Protein AF-A0A918IYZ5-F1 (afdb_monomer)

Structure (mmCIF, N/CA/C/O backbone):
data_AF-A0A918IYZ5-F1
#
_entry.id   AF-A0A918IYZ5-F1
#
loop_
_atom_site.group_PDB
_atom_site.id
_atom_site.type_symbol
_atom_site.label_atom_id
_atom_site.label_alt_id
_atom_site.label_comp_id
_atom_site.label_asym_id
_atom_site.label_entity_id
_atom_site.label_seq_id
_atom_site.pdbx_PDB_ins_code
_atom_site.Cartn_x
_atom_site.Cartn_y
_atom_site.Cartn_z
_atom_site.occupancy
_atom_site.B_iso_or_equiv
_atom_site.auth_seq_id
_atom_site.auth_comp_id
_atom_site.auth_asym_id
_atom_site.auth_atom_id
_atom_site.pdbx_PDB_model_num
ATOM 1 N N . MET A 1 1 ? 3.708 -11.917 29.779 1.00 36.62 1 MET A N 1
ATOM 2 C CA . MET A 1 1 ? 2.989 -10.622 29.820 1.00 36.62 1 MET A CA 1
ATOM 3 C C . MET A 1 1 ? 2.485 -10.299 28.419 1.00 36.62 1 MET A C 1
ATOM 5 O O . MET A 1 1 ? 3.277 -9.889 27.584 1.00 36.62 1 MET A O 1
ATOM 9 N N . GLY A 1 2 ? 1.205 -10.545 28.130 1.00 39.97 2 GLY A N 1
ATOM 10 C CA . GLY A 1 2 ? 0.596 -10.139 26.858 1.00 39.97 2 GLY A CA 1
ATOM 11 C C . GLY A 1 2 ? 0.231 -8.658 26.916 1.00 39.97 2 GLY A C 1
ATOM 12 O O . GLY A 1 2 ? -0.578 -8.264 27.757 1.00 39.97 2 GLY A O 1
ATOM 13 N N . ARG A 1 3 ? 0.855 -7.822 26.080 1.00 37.97 3 ARG A N 1
ATOM 14 C CA . ARG A 1 3 ? 0.507 -6.398 25.982 1.00 37.97 3 ARG A CA 1
ATOM 15 C C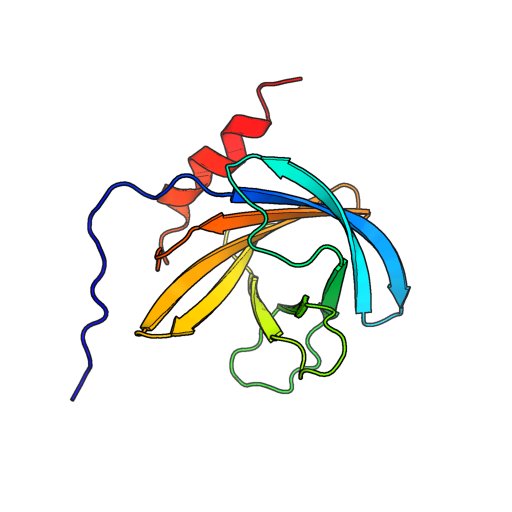 . ARG A 1 3 ? -0.801 -6.276 25.201 1.00 37.97 3 ARG A C 1
ATOM 17 O O . ARG A 1 3 ? -0.867 -6.659 24.039 1.00 37.97 3 ARG A O 1
ATOM 24 N N . LYS A 1 4 ? -1.851 -5.788 25.868 1.00 34.69 4 LYS A N 1
ATOM 25 C CA . LYS A 1 4 ? -3.151 -5.501 25.253 1.00 34.69 4 LYS A CA 1
ATOM 26 C C . LYS A 1 4 ? -2.988 -4.329 24.284 1.00 34.69 4 LYS A C 1
ATOM 28 O O . LYS A 1 4 ? -2.741 -3.208 24.724 1.00 34.69 4 LYS A O 1
ATOM 33 N N . ILE A 1 5 ? -3.125 -4.595 22.990 1.00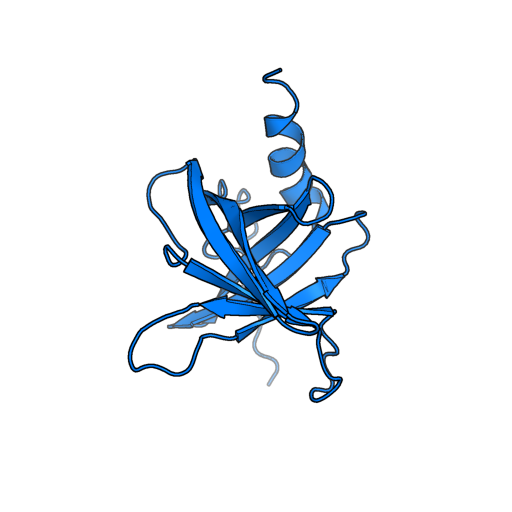 47.78 5 ILE A N 1
ATOM 34 C CA . ILE A 1 5 ? -3.281 -3.560 21.965 1.00 47.78 5 ILE A CA 1
ATOM 35 C C . ILE A 1 5 ? -4.620 -2.868 22.251 1.00 47.78 5 ILE A C 1
ATOM 37 O O . ILE A 1 5 ? -5.653 -3.533 22.350 1.00 47.78 5 ILE A O 1
ATOM 41 N N . LYS A 1 6 ? -4.606 -1.549 22.466 1.00 41.03 6 LYS A N 1
ATOM 42 C CA . LYS A 1 6 ? -5.833 -0.763 22.631 1.00 41.03 6 LYS A CA 1
ATOM 43 C C . LYS A 1 6 ? -6.523 -0.675 21.272 1.00 41.03 6 LYS A C 1
ATOM 45 O O . LYS A 1 6 ? -6.142 0.135 20.438 1.00 41.03 6 LYS A O 1
ATOM 50 N N . THR A 1 7 ? -7.538 -1.499 21.050 1.00 43.69 7 THR A N 1
ATOM 51 C CA . THR A 1 7 ? -8.474 -1.302 19.943 1.00 43.69 7 THR A CA 1
ATOM 52 C C . THR A 1 7 ? -9.362 -0.113 20.299 1.00 43.69 7 THR A C 1
ATOM 54 O O . THR A 1 7 ? -10.204 -0.214 21.195 1.00 43.69 7 THR A O 1
ATOM 57 N N . ASN A 1 8 ? -9.153 1.034 19.655 1.00 48.12 8 ASN A N 1
ATOM 58 C CA . ASN A 1 8 ? -10.085 2.149 19.772 1.00 48.12 8 ASN A CA 1
ATOM 59 C C . ASN A 1 8 ? -11.406 1.730 19.120 1.00 48.12 8 ASN A C 1
ATOM 61 O O . ASN A 1 8 ? -11.508 1.653 17.904 1.00 48.12 8 ASN A O 1
ATOM 65 N N . SER A 1 9 ? -12.426 1.469 19.938 1.00 46.44 9 SER A N 1
ATOM 66 C CA . SER A 1 9 ? -13.815 1.288 19.502 1.00 46.44 9 SER A CA 1
ATOM 67 C C . SER A 1 9 ? -14.447 2.649 19.152 1.00 46.44 9 SER A C 1
ATOM 69 O O . SER A 1 9 ? -15.474 3.029 19.711 1.00 46.44 9 SER A O 1
ATOM 71 N N . GLY A 1 10 ? -13.776 3.419 18.293 1.00 55.66 10 GLY A N 1
ATOM 72 C CA . GLY A 1 10 ? -14.211 4.712 17.766 1.00 55.66 10 GLY A CA 1
ATOM 73 C C . GLY A 1 10 ? -14.442 4.628 16.259 1.00 55.66 10 GLY A C 1
ATOM 74 O O . GLY A 1 10 ? -14.011 3.676 15.618 1.00 55.66 10 GLY A O 1
ATOM 75 N N . ALA A 1 11 ? -15.155 5.603 15.693 1.00 62.47 11 ALA A N 1
ATOM 76 C CA . ALA A 1 11 ? -15.423 5.655 14.258 1.00 62.47 11 ALA A CA 1
ATOM 77 C C . ALA A 1 11 ? -14.121 5.541 13.444 1.00 62.47 11 ALA A C 1
ATOM 79 O O . ALA A 1 11 ? -13.161 6.261 13.725 1.00 62.47 11 ALA A O 1
ATOM 80 N N . VAL A 1 12 ? -14.111 4.661 12.436 1.00 66.69 12 VAL A N 1
ATOM 81 C CA . VAL A 1 12 ? -12.973 4.495 11.522 1.00 66.69 12 VAL A CA 1
ATOM 82 C C . VAL A 1 12 ? -12.609 5.858 10.919 1.00 66.69 12 VAL A C 1
ATOM 84 O O . VAL A 1 12 ? -13.492 6.520 10.353 1.00 66.69 12 VAL A O 1
ATOM 87 N N . PRO A 1 13 ? -11.343 6.299 11.023 1.00 74.44 13 PRO A N 1
ATOM 88 C CA . PRO A 1 13 ? -10.920 7.580 10.481 1.00 74.44 13 PRO A CA 1
ATOM 89 C C . PRO A 1 13 ? -11.081 7.602 8.959 1.00 74.44 13 PRO A C 1
ATOM 91 O O . PRO A 1 13 ? -10.903 6.594 8.274 1.00 74.44 13 PRO A O 1
ATOM 94 N N . PHE A 1 14 ? -11.413 8.769 8.403 1.00 83.56 14 PHE A N 1
ATOM 95 C CA . PHE A 1 14 ? -11.430 8.930 6.951 1.00 83.56 14 PHE A CA 1
ATOM 96 C C . PHE A 1 14 ? -10.011 8.735 6.399 1.00 83.56 14 PHE A C 1
ATOM 98 O O . PHE A 1 14 ? -9.082 9.371 6.901 1.00 83.56 14 PHE A O 1
ATOM 105 N N . PRO A 1 15 ? -9.820 7.894 5.367 1.00 89.25 15 PRO A N 1
ATOM 106 C CA . PRO A 1 15 ? -8.493 7.658 4.834 1.00 89.25 15 PRO A CA 1
ATOM 107 C C . PRO A 1 15 ? -8.014 8.852 4.016 1.00 89.25 15 PRO A C 1
ATOM 109 O O . PRO A 1 15 ? -8.789 9.476 3.284 1.00 89.25 15 PRO A O 1
ATOM 112 N N . VAL A 1 16 ? -6.704 9.085 4.041 1.00 90.56 16 VAL A N 1
ATOM 113 C CA . VAL A 1 16 ? -6.047 9.832 2.966 1.00 90.56 16 VAL A CA 1
ATOM 114 C C . VAL A 1 16 ? -5.859 8.875 1.795 1.00 90.56 16 VAL A C 1
ATOM 116 O O . VAL A 1 16 ? -5.298 7.793 1.958 1.00 90.56 16 VAL A O 1
ATOM 119 N N . VAL A 1 17 ? -6.347 9.252 0.616 1.00 92.81 17 VAL A N 1
ATOM 120 C CA . VAL A 1 17 ? -6.289 8.401 -0.577 1.00 92.81 17 VAL A CA 1
ATOM 121 C C . VAL A 1 17 ? -5.209 8.902 -1.518 1.00 92.81 17 VAL A C 1
ATOM 123 O O . VAL A 1 17 ? -5.285 10.024 -2.018 1.00 92.81 17 VAL A O 1
ATOM 126 N N . HIS A 1 18 ? -4.241 8.046 -1.819 1.00 93.38 18 HIS A N 1
ATOM 127 C CA . HIS A 1 18 ? -3.162 8.301 -2.766 1.00 93.38 18 HIS A CA 1
ATOM 128 C C . HIS A 1 18 ? -3.388 7.479 -4.026 1.00 93.38 18 HIS A C 1
ATOM 130 O O . HIS A 1 18 ? -3.634 6.280 -3.951 1.00 93.38 18 HIS A O 1
ATOM 136 N N . THR A 1 19 ? -3.295 8.101 -5.198 1.00 94.56 19 THR A N 1
ATOM 137 C CA . THR A 1 19 ? -3.267 7.379 -6.476 1.00 94.56 19 THR A CA 1
ATOM 138 C C . THR A 1 19 ? -1.927 7.592 -7.142 1.00 94.56 19 THR A C 1
ATOM 140 O O . THR A 1 19 ? -1.510 8.732 -7.353 1.00 94.56 19 THR A O 1
ATOM 143 N N . PHE A 1 20 ? -1.284 6.493 -7.505 1.00 94.62 20 PHE A N 1
ATOM 144 C CA . PHE A 1 20 ? -0.004 6.474 -8.181 1.00 94.62 20 PHE A CA 1
ATOM 145 C C . PHE A 1 20 ? -0.144 5.886 -9.583 1.00 94.62 20 PHE A C 1
ATOM 147 O O . PHE A 1 20 ? -0.995 5.026 -9.821 1.00 94.62 20 PHE A O 1
ATOM 154 N N . LYS A 1 21 ? 0.708 6.338 -10.502 1.00 96.25 21 LYS A N 1
ATOM 155 C CA . LYS A 1 21 ? 0.828 5.823 -11.867 1.00 96.25 21 LYS A CA 1
ATOM 156 C C . LYS A 1 21 ? 2.175 5.136 -12.040 1.00 96.25 21 LYS A C 1
ATOM 158 O O . LYS A 1 21 ? 3.182 5.646 -11.556 1.00 96.25 21 LYS A O 1
ATOM 163 N N . LEU A 1 22 ? 2.183 4.002 -12.733 1.00 95.12 22 LEU A N 1
ATOM 164 C CA . LEU A 1 22 ? 3.396 3.269 -13.071 1.00 95.12 22 LEU A CA 1
ATOM 165 C C . LEU A 1 22 ? 4.318 4.140 -13.938 1.00 95.12 22 LEU A C 1
ATOM 167 O O . LEU A 1 22 ? 3.886 4.700 -14.947 1.00 95.12 22 LEU A O 1
ATOM 171 N N . THR A 1 23 ? 5.585 4.244 -13.546 1.00 94.50 23 THR A N 1
ATOM 172 C CA . THR A 1 23 ? 6.623 4.996 -14.273 1.00 94.50 23 THR A CA 1
ATOM 173 C C . THR A 1 23 ? 7.749 4.106 -14.784 1.00 94.50 23 THR A C 1
ATOM 175 O O . THR A 1 23 ? 8.420 4.461 -15.749 1.00 94.50 23 THR A O 1
ATOM 178 N N . GLY A 1 24 ? 7.935 2.930 -14.189 1.00 91.62 24 GLY A N 1
ATOM 179 C CA . GLY A 1 24 ? 8.908 1.947 -14.643 1.00 91.62 24 GLY A CA 1
ATOM 180 C C . GLY A 1 24 ? 8.664 0.598 -13.989 1.00 91.62 24 GLY A C 1
ATOM 181 O O . GLY A 1 24 ? 8.155 0.526 -12.874 1.00 91.62 24 GLY A O 1
ATOM 182 N N . SER A 1 25 ? 9.020 -0.487 -14.665 1.00 91.19 25 SER A N 1
ATOM 183 C CA . SER A 1 25 ? 8.946 -1.824 -14.083 1.00 91.19 25 SER A CA 1
ATOM 184 C C . SER A 1 25 ? 10.114 -2.693 -14.528 1.00 91.19 25 SER A C 1
ATOM 186 O O . SER A 1 25 ? 10.733 -2.487 -15.569 1.00 91.19 25 SER A O 1
ATOM 188 N N . SER A 1 26 ? 10.422 -3.657 -13.677 1.00 88.19 26 SER A N 1
ATOM 189 C CA . SER A 1 26 ? 11.343 -4.762 -13.903 1.00 88.19 26 SER A CA 1
ATOM 190 C C . SER A 1 26 ? 10.613 -6.062 -13.561 1.00 88.19 26 SER A C 1
ATOM 192 O O . SER A 1 26 ? 9.488 -6.039 -13.063 1.00 88.19 26 SER A O 1
ATOM 194 N N . SER A 1 27 ? 11.274 -7.206 -13.735 1.00 83.50 27 SER A N 1
ATOM 195 C CA . SER A 1 27 ? 10.706 -8.517 -13.386 1.00 83.50 27 SER A CA 1
ATOM 196 C C . SER A 1 27 ? 10.270 -8.657 -11.921 1.00 83.50 27 SER A C 1
ATOM 198 O O . SER A 1 27 ? 9.438 -9.509 -11.614 1.00 83.50 27 SER A O 1
ATOM 200 N N . THR A 1 28 ? 10.819 -7.850 -11.005 1.00 85.00 28 THR A N 1
ATOM 201 C CA . THR A 1 28 ? 10.560 -7.992 -9.560 1.00 85.00 28 THR A CA 1
ATOM 202 C C . THR A 1 28 ? 10.104 -6.718 -8.864 1.00 85.00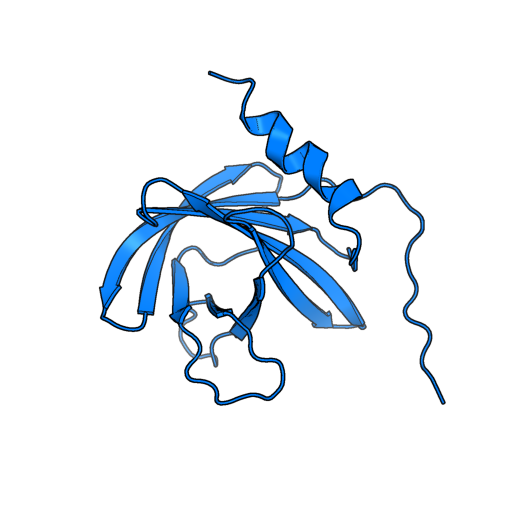 28 THR A C 1
ATOM 204 O O . THR A 1 28 ? 9.587 -6.810 -7.753 1.00 85.00 28 THR A O 1
ATOM 207 N N . VAL A 1 29 ? 10.272 -5.550 -9.489 1.00 90.69 29 VAL A N 1
ATOM 208 C CA . VAL A 1 29 ? 9.982 -4.241 -8.889 1.00 90.69 29 VAL A CA 1
ATOM 209 C C . VAL A 1 29 ? 9.256 -3.363 -9.893 1.00 90.69 29 VAL A C 1
ATOM 211 O O . VAL A 1 29 ? 9.720 -3.204 -11.020 1.00 90.69 29 VAL A O 1
ATOM 214 N N . SER A 1 30 ? 8.166 -2.749 -9.452 1.00 93.00 30 SER A N 1
ATOM 215 C CA . SER A 1 30 ? 7.435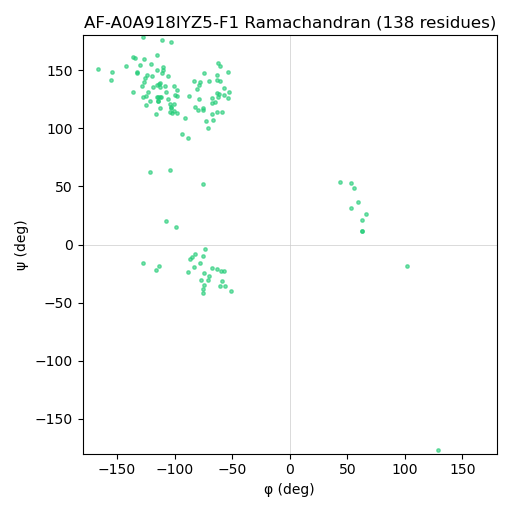 -1.706 -10.167 1.00 93.00 30 SER A CA 1
ATOM 216 C C . SER A 1 30 ? 7.565 -0.382 -9.421 1.00 93.00 30 SER A C 1
ATOM 218 O O . SER A 1 30 ? 7.454 -0.338 -8.197 1.00 93.00 30 SER A O 1
ATOM 220 N N . GLN A 1 31 ? 7.820 0.694 -10.151 1.00 93.31 31 GLN A N 1
ATOM 221 C CA . GLN A 1 31 ? 8.002 2.050 -9.648 1.00 93.31 31 GLN A CA 1
ATOM 222 C C . GLN A 1 31 ? 6.796 2.896 -10.021 1.00 93.31 31 GLN A C 1
ATOM 224 O O . GLN A 1 31 ? 6.328 2.846 -11.159 1.00 93.31 31 GLN A O 1
ATOM 229 N N . TYR A 1 32 ? 6.318 3.691 -9.069 1.00 94.56 32 TYR A N 1
ATOM 230 C CA . TYR A 1 32 ? 5.149 4.529 -9.270 1.00 94.56 32 TYR A CA 1
ATOM 231 C C . TYR A 1 32 ? 5.384 5.958 -8.781 1.00 94.56 32 TYR A C 1
ATOM 233 O O . TYR A 1 32 ? 6.095 6.190 -7.800 1.00 94.56 32 TYR A O 1
ATOM 241 N N . GLU A 1 33 ? 4.741 6.912 -9.449 1.00 94.69 33 GLU A N 1
ATOM 242 C CA . GLU A 1 33 ? 4.711 8.330 -9.084 1.00 94.69 33 GLU A CA 1
ATOM 243 C C . GLU A 1 33 ? 3.300 8.748 -8.670 1.00 94.69 33 GLU A C 1
ATOM 245 O O . GLU A 1 33 ? 2.309 8.348 -9.282 1.00 94.69 33 GLU A O 1
ATOM 250 N N . LEU A 1 34 ? 3.212 9.553 -7.613 1.00 94.00 34 LEU A N 1
ATOM 251 C CA . LEU A 1 34 ? 1.968 10.087 -7.080 1.00 94.00 34 LEU A CA 1
ATOM 252 C C . LEU A 1 34 ? 1.339 11.068 -8.074 1.00 94.00 34 LEU A C 1
ATOM 254 O O . LEU A 1 34 ? 1.939 12.086 -8.410 1.00 94.00 34 LEU A O 1
ATOM 258 N N . ILE A 1 35 ? 0.107 10.784 -8.498 1.00 95.06 35 ILE A N 1
ATOM 259 C CA . ILE A 1 35 ? -0.645 11.615 -9.452 1.00 95.06 35 ILE A CA 1
ATOM 260 C C . ILE A 1 35 ? -1.880 12.278 -8.835 1.00 95.06 35 ILE A C 1
ATOM 262 O O . ILE A 1 35 ? -2.413 13.227 -9.404 1.00 95.06 35 ILE A O 1
ATOM 266 N N . LYS A 1 36 ? -2.373 11.781 -7.693 1.00 93.44 36 LYS A N 1
ATOM 267 C CA . LYS A 1 36 ? -3.562 12.331 -7.029 1.00 93.44 36 LYS A CA 1
ATOM 268 C C . LYS A 1 36 ? -3.559 12.040 -5.534 1.00 93.44 36 LYS A C 1
ATOM 270 O O . LYS A 1 36 ? -3.220 10.933 -5.122 1.00 93.44 36 LYS A O 1
ATOM 275 N N . ILE A 1 37 ? -4.017 13.015 -4.752 1.00 92.69 37 ILE A N 1
ATOM 276 C CA . ILE A 1 37 ? -4.297 12.880 -3.319 1.00 92.69 37 ILE A CA 1
ATOM 277 C C . ILE A 1 37 ? -5.733 13.343 -3.063 1.00 92.69 37 ILE A C 1
ATOM 279 O O . ILE A 1 37 ? -6.184 14.325 -3.651 1.00 92.69 37 ILE A O 1
ATOM 283 N N . ILE A 1 38 ? -6.448 12.639 -2.190 1.00 91.00 38 ILE A N 1
ATOM 284 C CA . ILE A 1 38 ? -7.720 13.081 -1.615 1.00 91.00 38 ILE A CA 1
ATOM 285 C C . ILE A 1 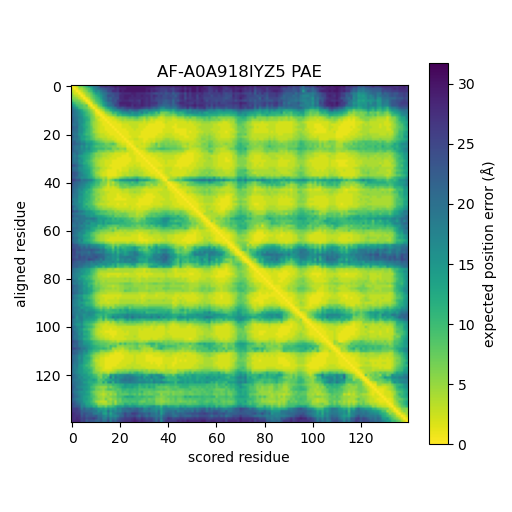38 ? -7.568 13.036 -0.091 1.00 91.00 38 ILE A C 1
ATOM 287 O O . ILE A 1 38 ? -7.292 11.972 0.457 1.00 91.00 38 ILE A O 1
ATOM 291 N N . GLY A 1 39 ? -7.729 14.178 0.579 1.00 84.81 39 GLY A N 1
ATOM 292 C CA . GLY A 1 39 ? -7.486 14.339 2.018 1.00 84.81 39 GLY A CA 1
ATOM 293 C C . GLY A 1 39 ? -6.573 15.531 2.311 1.00 84.81 39 GLY A C 1
ATOM 294 O O . GLY A 1 39 ? -6.198 16.261 1.396 1.00 84.81 39 GLY A O 1
ATOM 295 N N . GLU A 1 40 ? -6.231 15.737 3.582 1.00 75.69 40 GLU A N 1
ATOM 296 C CA . GLU A 1 40 ? -5.564 16.967 4.039 1.00 75.69 40 GLU A CA 1
ATOM 297 C C . GLU A 1 40 ? -4.076 17.053 3.666 1.00 75.69 40 GLU A C 1
ATOM 299 O O . GLU A 1 40 ? -3.595 18.130 3.325 1.00 75.69 40 GLU A O 1
ATOM 304 N N . SER A 1 41 ? -3.324 15.945 3.718 1.00 79.25 41 SER A N 1
ATOM 305 C CA . SER A 1 41 ? -1.872 15.963 3.468 1.00 79.25 41 SER A CA 1
ATOM 306 C C . SER A 1 41 ? -1.311 14.624 2.962 1.00 79.25 41 SER A C 1
ATOM 308 O O . SER A 1 41 ? -1.816 13.561 3.335 1.00 79.25 41 SER A O 1
ATOM 310 N N . PRO A 1 42 ? -0.254 14.632 2.120 1.00 80.44 42 PRO A N 1
ATOM 311 C CA . PRO A 1 42 ? 0.417 13.408 1.693 1.00 80.44 42 PRO A CA 1
ATOM 312 C C . PRO A 1 42 ? 1.060 12.676 2.877 1.00 80.44 42 PRO A C 1
ATOM 314 O O . PRO A 1 42 ? 2.024 13.154 3.462 1.00 80.44 42 PRO A O 1
ATOM 317 N N . LYS A 1 43 ? 0.552 11.477 3.188 1.00 84.50 43 LYS A N 1
ATOM 318 C CA . LYS A 1 43 ? 1.146 10.549 4.170 1.00 84.50 43 LYS A CA 1
ATOM 319 C C . LYS A 1 43 ? 2.224 9.624 3.592 1.00 84.50 43 LYS A C 1
ATOM 321 O O . LYS A 1 43 ? 2.937 8.963 4.340 1.00 84.50 43 LYS A O 1
ATOM 326 N N . LEU A 1 44 ? 2.331 9.567 2.265 1.00 86.69 44 LEU A N 1
ATOM 327 C CA . LEU A 1 44 ? 3.286 8.744 1.526 1.00 86.69 44 LEU A CA 1
ATOM 328 C C . LEU A 1 44 ? 4.180 9.626 0.651 1.00 86.69 44 LEU A C 1
ATOM 330 O O . LEU A 1 44 ? 3.790 10.727 0.257 1.00 86.69 44 LEU A O 1
ATOM 334 N N . SER A 1 45 ? 5.369 9.119 0.328 1.00 87.88 45 SER A N 1
ATOM 335 C CA . SER A 1 45 ? 6.332 9.790 -0.544 1.00 87.88 45 SER A CA 1
ATOM 336 C C . SER A 1 45 ? 5.781 9.997 -1.958 1.00 87.88 45 SER A C 1
ATOM 338 O O . SER A 1 45 ? 4.937 9.240 -2.438 1.00 87.88 45 SER A O 1
ATOM 340 N N . LYS A 1 46 ? 6.323 10.998 -2.669 1.00 90.56 46 LYS A N 1
ATOM 341 C CA . LYS A 1 46 ? 5.980 11.259 -4.078 1.00 90.56 46 LYS A CA 1
ATOM 342 C C . LYS A 1 46 ? 6.223 10.034 -4.974 1.00 90.56 46 LYS A C 1
ATOM 344 O O . LYS A 1 46 ? 5.462 9.798 -5.907 1.00 90.56 46 LYS A O 1
ATOM 349 N N . TYR A 1 47 ? 7.271 9.265 -4.686 1.00 91.69 47 TYR 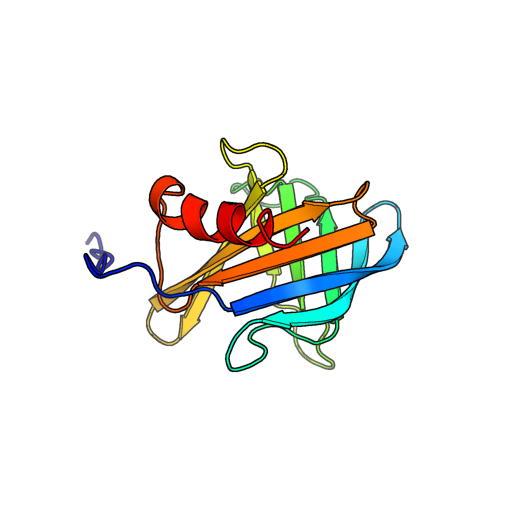A N 1
ATOM 350 C CA . TYR A 1 47 ? 7.611 8.045 -5.411 1.00 91.69 47 TYR A CA 1
ATOM 351 C C . TYR A 1 47 ? 7.581 6.847 -4.474 1.00 91.69 47 TYR A C 1
ATOM 353 O O . TYR A 1 47 ? 8.135 6.899 -3.371 1.00 91.69 47 TYR A O 1
ATOM 361 N N . ILE A 1 48 ? 6.985 5.759 -4.943 1.00 92.25 48 ILE A N 1
ATOM 362 C CA . ILE A 1 48 ? 6.962 4.473 -4.248 1.00 92.25 48 ILE A CA 1
ATOM 363 C C . ILE A 1 48 ? 7.484 3.381 -5.176 1.00 92.25 48 ILE A C 1
ATOM 365 O O . ILE A 1 48 ? 7.505 3.521 -6.401 1.00 92.25 48 ILE A O 1
ATOM 369 N N . SER A 1 49 ? 7.920 2.275 -4.595 1.00 92.62 49 SER A N 1
ATOM 370 C CA . SER A 1 49 ? 8.175 1.042 -5.331 1.00 92.62 49 SER A CA 1
ATOM 371 C C . SER A 1 49 ? 7.407 -0.098 -4.688 1.00 92.62 49 SER A C 1
ATOM 373 O O . SER A 1 49 ? 7.241 -0.138 -3.473 1.00 92.62 49 SER A O 1
ATOM 375 N N . ILE A 1 50 ? 6.908 -1.004 -5.516 1.00 92.19 50 ILE A N 1
ATOM 376 C CA . ILE A 1 50 ? 6.234 -2.219 -5.084 1.00 92.19 50 ILE A CA 1
ATOM 377 C C . ILE A 1 50 ? 7.007 -3.386 -5.673 1.00 92.19 50 ILE A C 1
ATOM 379 O O . ILE A 1 50 ? 7.203 -3.457 -6.887 1.00 92.19 50 ILE A O 1
ATOM 383 N N . SER A 1 51 ? 7.469 -4.286 -4.815 1.00 91.56 51 SER A N 1
ATOM 384 C CA . SER A 1 51 ? 8.250 -5.454 -5.213 1.00 91.56 51 SER A CA 1
ATOM 385 C C . SER A 1 51 ? 7.553 -6.747 -4.824 1.00 91.56 51 SER A C 1
ATOM 387 O O . SER A 1 51 ? 6.879 -6.796 -3.799 1.00 91.56 51 SER A O 1
ATOM 389 N N . ARG A 1 52 ? 7.689 -7.794 -5.641 1.00 88.75 52 ARG A N 1
ATOM 390 C CA . ARG A 1 52 ? 7.183 -9.131 -5.291 1.00 88.75 52 ARG A CA 1
ATOM 391 C C . ARG A 1 52 ? 8.014 -9.723 -4.161 1.00 88.75 52 ARG A C 1
ATOM 393 O O . ARG A 1 52 ? 9.242 -9.590 -4.164 1.00 88.75 52 ARG A O 1
ATOM 400 N N . ASN A 1 53 ? 7.360 -10.402 -3.221 1.00 84.94 53 ASN A N 1
ATOM 401 C CA . ASN A 1 53 ? 8.080 -11.131 -2.187 1.00 84.94 53 ASN A CA 1
ATOM 402 C C . ASN A 1 53 ? 8.923 -12.255 -2.805 1.00 84.94 53 ASN A C 1
ATOM 404 O O . ASN A 1 53 ? 8.523 -12.925 -3.755 1.00 84.94 53 ASN A O 1
ATOM 408 N N . ARG A 1 54 ? 10.120 -12.441 -2.252 1.00 82.38 54 ARG A N 1
ATOM 409 C CA . ARG A 1 54 ? 11.080 -13.486 -2.628 1.00 82.38 54 ARG A CA 1
ATOM 410 C C . ARG A 1 54 ? 11.166 -14.588 -1.560 1.00 82.38 54 ARG A C 1
ATOM 412 O O . ARG A 1 54 ? 12.156 -15.303 -1.499 1.00 82.38 54 ARG A O 1
ATOM 419 N N . ASN A 1 55 ? 10.139 -14.694 -0.713 1.00 79.50 55 ASN A N 1
ATOM 420 C CA . ASN A 1 55 ? 9.987 -15.673 0.368 1.00 79.50 55 ASN A CA 1
ATOM 421 C C . ASN A 1 55 ? 11.108 -15.636 1.422 1.00 79.50 55 ASN A C 1
ATOM 423 O O . ASN A 1 55 ? 11.507 -16.663 1.959 1.00 79.50 55 ASN A O 1
ATOM 427 N N . PHE A 1 56 ? 11.613 -14.438 1.739 1.00 74.56 56 PHE A N 1
ATOM 428 C CA . PHE A 1 56 ? 12.676 -14.270 2.741 1.00 74.56 56 PHE A CA 1
ATOM 429 C C . PHE A 1 56 ? 12.175 -14.226 4.190 1.00 74.56 56 PHE A C 1
ATOM 431 O O . PHE A 1 56 ? 12.961 -14.432 5.111 1.00 74.56 56 PHE A O 1
ATOM 438 N N . VAL A 1 57 ? 10.889 -13.939 4.413 1.00 72.94 57 VAL A N 1
ATOM 439 C CA . VAL A 1 57 ? 10.319 -13.760 5.757 1.00 72.94 57 VAL A CA 1
ATOM 440 C C . VAL A 1 57 ? 9.141 -14.697 5.987 1.00 72.94 57 VAL A C 1
ATOM 442 O O . VAL A 1 57 ? 8.343 -14.937 5.084 1.00 72.94 57 VAL A O 1
ATOM 445 N N . LYS A 1 58 ? 8.996 -15.164 7.232 1.00 75.12 58 LYS A N 1
ATOM 446 C CA . LYS A 1 58 ? 7.919 -16.077 7.652 1.00 75.12 58 LYS A CA 1
ATOM 447 C C . LYS A 1 58 ? 6.508 -15.499 7.529 1.00 75.12 58 LYS A C 1
ATOM 449 O O . LYS A 1 58 ? 5.558 -16.266 7.525 1.00 75.12 58 LYS A O 1
ATOM 454 N N . SER A 1 59 ? 6.356 -14.173 7.493 1.00 73.88 59 SER A N 1
ATOM 455 C CA . SER A 1 59 ? 5.042 -13.532 7.354 1.00 73.88 59 SER A CA 1
ATOM 456 C C . SER A 1 59 ? 4.482 -13.602 5.931 1.00 73.88 59 SER A C 1
ATOM 458 O O . SER A 1 59 ? 3.322 -13.251 5.740 1.00 73.88 59 SER A O 1
ATOM 460 N N . GLU A 1 60 ? 5.297 -14.026 4.956 1.00 84.06 60 GLU A N 1
ATOM 461 C CA . GLU A 1 60 ? 4.900 -14.291 3.568 1.00 84.06 60 GLU A CA 1
ATOM 462 C C . GLU A 1 60 ? 3.972 -13.218 2.956 1.00 84.06 60 GLU A C 1
ATOM 464 O O . GLU A 1 60 ? 2.895 -13.535 2.450 1.00 84.06 60 GLU A O 1
ATOM 469 N N . PRO A 1 61 ? 4.351 -11.922 2.986 1.00 89.00 61 PRO A N 1
ATOM 470 C CA . PRO A 1 61 ? 3.605 -10.911 2.246 1.00 89.00 61 PRO A CA 1
ATOM 471 C C . PRO A 1 61 ? 3.620 -11.241 0.749 1.00 89.00 61 PRO A C 1
ATOM 473 O O . PRO A 1 61 ? 4.551 -11.863 0.249 1.00 89.00 61 PRO A O 1
ATOM 476 N N . GLU A 1 62 ? 2.615 -10.799 0.003 1.00 90.06 62 GLU A N 1
ATOM 477 C CA . GLU A 1 62 ? 2.594 -10.965 -1.454 1.00 90.06 62 GLU A CA 1
ATOM 478 C C . GLU A 1 62 ? 3.558 -9.968 -2.115 1.00 90.06 62 GLU A C 1
ATOM 480 O O . GLU A 1 62 ? 4.323 -10.296 -3.028 1.00 90.06 62 GLU A O 1
ATOM 485 N N . TYR A 1 63 ? 3.554 -8.737 -1.601 1.00 91.50 63 TYR A N 1
ATOM 486 C CA . TYR A 1 63 ? 4.383 -7.645 -2.085 1.00 91.50 63 TYR A CA 1
ATOM 487 C C . TYR A 1 63 ? 4.997 -6.867 -0.925 1.00 91.50 63 TYR A C 1
ATOM 489 O O . TYR A 1 63 ? 4.485 -6.882 0.190 1.00 91.50 63 TYR A O 1
ATOM 497 N N . TYR A 1 64 ? 6.054 -6.119 -1.211 1.00 91.31 64 TYR A N 1
ATOM 498 C CA . TYR A 1 64 ? 6.555 -5.070 -0.334 1.00 91.31 64 TYR A CA 1
ATOM 499 C C . TYR A 1 64 ? 6.354 -3.715 -0.981 1.00 91.31 64 TYR A C 1
ATOM 501 O O . TYR A 1 64 ? 6.816 -3.491 -2.102 1.00 91.31 64 TYR A O 1
ATOM 509 N N . LEU A 1 65 ? 5.711 -2.810 -0.252 1.00 90.94 65 LEU A N 1
ATOM 510 C CA . LEU A 1 65 ? 5.676 -1.389 -0.555 1.00 90.94 65 LEU A CA 1
ATOM 511 C C . LEU A 1 65 ? 6.890 -0.719 0.084 1.00 90.94 65 LEU A C 1
ATOM 513 O O . LEU A 1 65 ? 7.114 -0.860 1.283 1.00 90.94 65 LEU A O 1
ATOM 517 N N . SER A 1 66 ? 7.649 0.034 -0.703 1.00 89.31 66 SER A N 1
ATOM 518 C CA . SER A 1 66 ? 8.816 0.770 -0.236 1.00 89.31 66 SER A CA 1
ATOM 519 C C . SER A 1 66 ? 8.758 2.237 -0.640 1.00 89.31 66 SER A C 1
ATOM 521 O O . SER A 1 66 ? 8.464 2.557 -1.797 1.00 89.31 66 SER A O 1
ATOM 523 N N . LYS A 1 67 ? 9.098 3.139 0.284 1.00 81.81 67 LYS A N 1
ATOM 524 C CA . LYS A 1 67 ? 9.318 4.555 -0.044 1.00 81.81 67 LYS A CA 1
ATOM 525 C C . LYS A 1 67 ? 10.689 4.740 -0.694 1.00 81.81 67 LYS A C 1
ATOM 527 O O . LYS A 1 67 ? 11.662 4.123 -0.269 1.00 81.81 67 LYS A O 1
ATOM 532 N N . LYS A 1 68 ? 10.772 5.588 -1.720 1.00 66.94 68 LYS A N 1
ATOM 533 C CA . LYS A 1 68 ? 12.058 6.031 -2.269 1.00 66.94 68 LYS A CA 1
ATOM 534 C C . LYS A 1 68 ? 12.438 7.339 -1.581 1.00 66.94 68 LYS A C 1
ATOM 536 O O . LYS A 1 68 ? 11.986 8.401 -2.001 1.00 66.94 68 LYS A O 1
ATOM 541 N N . GLU A 1 69 ? 13.240 7.252 -0.528 1.00 58.69 69 GLU A N 1
ATOM 542 C CA . GLU A 1 69 ? 13.900 8.408 0.084 1.00 58.69 69 GLU A CA 1
ATOM 543 C C . GLU A 1 69 ? 15.406 8.337 -0.173 1.00 58.69 69 GLU A C 1
ATOM 545 O O . GLU A 1 69 ? 15.978 7.258 -0.326 1.00 58.69 69 GLU A O 1
ATOM 550 N N . VAL A 1 70 ? 16.037 9.501 -0.314 1.00 48.47 70 VAL A N 1
ATOM 551 C CA . VAL A 1 70 ? 17.482 9.604 -0.524 1.00 48.47 70 VAL A CA 1
ATOM 552 C C . VAL A 1 70 ? 18.156 9.500 0.840 1.00 48.47 70 VAL A C 1
ATOM 554 O O . VAL A 1 70 ? 17.935 10.362 1.680 1.00 48.47 70 VAL A O 1
ATOM 557 N N . GLY A 1 71 ? 18.991 8.481 1.042 1.00 47.41 71 GLY A N 1
ATOM 558 C CA . GLY A 1 71 ? 19.891 8.387 2.199 1.00 47.41 71 GLY A CA 1
ATOM 559 C C . GLY A 1 71 ? 19.447 7.455 3.329 1.00 47.41 71 GLY A C 1
ATOM 560 O O . GLY A 1 71 ? 20.313 7.009 4.073 1.00 47.41 71 GLY A O 1
ATOM 561 N N . ASP A 1 72 ? 18.165 7.081 3.402 1.00 51.34 72 ASP A N 1
ATOM 562 C CA . ASP A 1 72 ? 17.641 6.172 4.431 1.00 51.34 72 ASP A CA 1
ATOM 563 C C . ASP A 1 72 ? 17.242 4.804 3.868 1.00 51.34 72 ASP A C 1
ATOM 565 O O . ASP A 1 72 ? 16.825 4.673 2.711 1.00 51.34 72 ASP A O 1
ATOM 569 N N . TRP A 1 73 ? 17.346 3.766 4.707 1.00 48.78 73 TRP A N 1
ATOM 570 C CA . TRP A 1 73 ? 16.821 2.444 4.376 1.00 48.78 73 TRP A CA 1
ATOM 571 C C . TRP A 1 73 ? 15.324 2.562 4.066 1.00 48.78 73 TRP A C 1
ATOM 573 O O . TRP A 1 73 ? 14.572 3.139 4.859 1.00 48.78 73 TRP A O 1
ATOM 583 N N . PRO A 1 74 ? 14.862 2.037 2.920 1.00 64.12 74 PRO A N 1
ATOM 584 C CA . PRO A 1 74 ? 13.479 2.200 2.525 1.00 64.12 74 PRO A CA 1
ATOM 585 C C . PRO A 1 74 ? 12.576 1.527 3.558 1.00 64.12 74 PRO A C 1
ATOM 587 O O . PRO A 1 74 ? 12.736 0.344 3.858 1.00 64.12 74 PRO A O 1
ATOM 590 N N . LEU A 1 75 ? 11.604 2.275 4.084 1.00 68.69 75 LEU A N 1
ATOM 591 C CA . LEU A 1 75 ? 10.546 1.702 4.911 1.00 68.69 75 LEU A CA 1
ATOM 592 C C . LEU A 1 75 ? 9.816 0.648 4.072 1.00 68.69 75 LEU A C 1
ATOM 594 O O . LEU A 1 75 ? 9.200 1.003 3.067 1.00 68.69 75 LEU A O 1
ATOM 598 N N . LEU A 1 76 ? 9.915 -0.619 4.472 1.00 80.81 76 LEU A N 1
ATOM 599 C CA . LEU A 1 76 ? 9.300 -1.757 3.796 1.00 80.81 76 LEU A CA 1
ATOM 600 C C . LEU A 1 76 ? 8.026 -2.157 4.535 1.00 80.81 76 LEU A C 1
ATOM 602 O O . LEU A 1 76 ? 8.076 -2.626 5.667 1.00 80.81 76 LEU A O 1
ATOM 606 N N . ILE A 1 77 ? 6.885 -1.995 3.873 1.00 88.06 77 ILE A N 1
ATOM 607 C CA . ILE A 1 77 ? 5.583 -2.434 4.371 1.00 88.06 77 ILE A CA 1
ATOM 60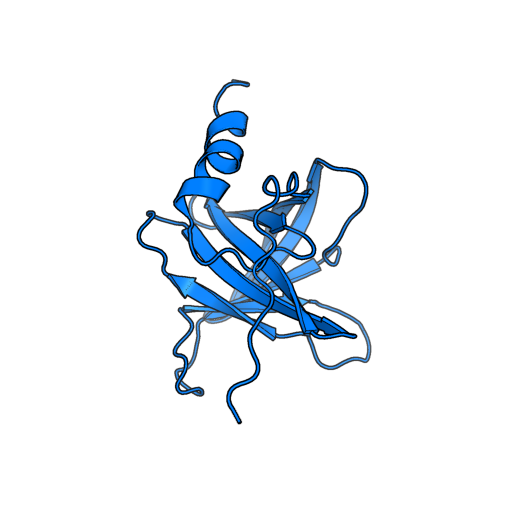8 C C . ILE A 1 77 ? 5.213 -3.714 3.625 1.00 88.06 77 ILE A C 1
ATOM 610 O O . ILE A 1 77 ? 5.065 -3.702 2.401 1.00 88.06 77 ILE A O 1
ATOM 614 N N . GLY A 1 78 ? 5.070 -4.817 4.360 1.00 89.88 78 GLY A N 1
ATOM 615 C CA . GLY A 1 78 ? 4.536 -6.065 3.819 1.00 89.88 78 GLY A CA 1
ATOM 616 C C . GLY A 1 78 ? 3.059 -5.903 3.467 1.00 89.88 78 GLY A C 1
ATOM 617 O O . GLY A 1 78 ? 2.263 -5.473 4.300 1.00 89.88 78 GLY A O 1
ATOM 618 N N . LEU A 1 79 ? 2.702 -6.223 2.226 1.00 91.50 79 LEU A N 1
ATOM 619 C CA . LEU A 1 79 ? 1.334 -6.212 1.726 1.00 91.50 79 LEU A CA 1
ATOM 620 C C . LEU A 1 79 ? 0.817 -7.647 1.642 1.00 91.50 79 LEU A C 1
ATOM 622 O O . LEU A 1 79 ? 1.343 -8.467 0.889 1.00 91.50 79 LEU A O 1
ATOM 626 N N . HIS A 1 80 ? -0.232 -7.939 2.396 1.00 90.88 80 HIS A N 1
ATOM 627 C CA . HIS A 1 80 ? -0.838 -9.258 2.509 1.00 90.88 80 HIS A CA 1
ATOM 628 C C . HIS A 1 80 ? -2.154 -9.306 1.741 1.00 90.88 80 HIS A C 1
ATOM 630 O O . HIS A 1 80 ? -2.894 -8.322 1.690 1.00 90.88 80 HIS A O 1
ATOM 636 N N . LYS A 1 81 ? -2.457 -10.461 1.145 1.00 90.38 81 LYS A N 1
ATOM 637 C CA . LYS A 1 81 ? -3.745 -10.682 0.484 1.00 90.38 81 LYS A CA 1
ATOM 638 C C . LYS A 1 81 ? -4.885 -10.547 1.483 1.00 90.38 81 LYS A C 1
ATOM 640 O O . LYS A 1 81 ? -4.797 -11.017 2.615 1.00 90.38 81 LYS A O 1
ATOM 645 N N . THR A 1 82 ? -5.967 -9.933 1.028 1.00 86.94 82 THR A N 1
ATOM 646 C CA . THR A 1 82 ? -7.234 -9.929 1.752 1.00 86.94 82 THR A CA 1
ATOM 647 C C . THR A 1 82 ? -8.211 -10.920 1.124 1.00 86.94 82 THR A C 1
ATOM 649 O O . THR A 1 82 ? -7.947 -11.498 0.069 1.00 86.94 82 THR A O 1
ATOM 652 N N . ASN A 1 83 ? -9.368 -11.107 1.757 1.00 83.69 83 ASN A N 1
ATOM 653 C CA . ASN A 1 83 ? -10.502 -11.822 1.168 1.00 83.69 83 ASN A CA 1
ATOM 654 C C . ASN A 1 83 ? -11.226 -11.013 0.071 1.00 83.69 83 ASN A C 1
ATOM 656 O O . ASN A 1 83 ? -12.160 -11.523 -0.546 1.00 83.69 83 ASN A O 1
ATOM 660 N N . ILE A 1 84 ? -10.824 -9.761 -0.170 1.00 83.06 84 ILE A N 1
ATOM 661 C CA . ILE A 1 84 ? -11.361 -8.903 -1.223 1.00 83.06 84 ILE A CA 1
ATOM 662 C C . ILE A 1 84 ? -10.418 -8.974 -2.428 1.00 83.06 84 ILE A C 1
ATOM 664 O O . ILE A 1 84 ? -9.212 -8.750 -2.321 1.00 83.06 84 ILE A O 1
ATOM 668 N N . VAL A 1 85 ? -10.989 -9.272 -3.595 1.00 82.19 85 VAL A N 1
ATOM 669 C CA . VAL A 1 85 ? -10.254 -9.378 -4.862 1.00 82.19 85 VAL A CA 1
ATOM 670 C C . VAL A 1 85 ? -9.509 -8.073 -5.161 1.00 82.19 85 VAL A C 1
ATOM 672 O O . VAL A 1 85 ? -10.075 -6.992 -5.012 1.00 82.19 85 VAL A O 1
ATOM 675 N N . GLU A 1 86 ? -8.243 -8.190 -5.577 1.00 83.12 86 GLU A N 1
ATOM 676 C CA . GLU A 1 86 ? -7.342 -7.072 -5.930 1.00 83.12 86 GLU A CA 1
ATOM 677 C C . GLU A 1 86 ? -7.014 -6.095 -4.787 1.00 83.12 86 GLU A C 1
ATOM 679 O O . GLU A 1 86 ? -6.433 -5.035 -5.028 1.00 83.12 86 GLU A O 1
ATOM 684 N N . VAL A 1 87 ? -7.343 -6.441 -3.539 1.00 88.12 87 VAL A N 1
ATOM 685 C CA . VAL A 1 87 ? -7.047 -5.612 -2.368 1.00 88.12 87 VAL A CA 1
ATOM 686 C C . VAL A 1 87 ? -6.043 -6.314 -1.471 1.00 88.12 87 VAL A C 1
ATOM 688 O O . VAL A 1 87 ? -6.238 -7.456 -1.044 1.00 88.12 87 VAL A O 1
ATOM 691 N N . LEU A 1 88 ? -4.973 -5.597 -1.159 1.00 91.50 88 LEU A N 1
ATOM 692 C CA . LEU A 1 88 ? -3.973 -5.985 -0.181 1.00 91.50 88 LEU A CA 1
ATOM 693 C C . LEU A 1 88 ? -4.064 -5.083 1.044 1.00 91.50 88 LEU A C 1
ATOM 695 O O . LEU A 1 88 ? -4.445 -3.917 0.937 1.00 91.50 88 LEU A O 1
ATOM 699 N N . ILE A 1 89 ? -3.659 -5.612 2.191 1.00 91.25 89 ILE A N 1
ATOM 700 C CA . ILE A 1 89 ? -3.536 -4.863 3.436 1.00 91.25 89 ILE A CA 1
ATOM 701 C C . ILE A 1 89 ? -2.078 -4.812 3.879 1.00 91.25 89 ILE A C 1
ATOM 703 O O . ILE A 1 89 ? -1.363 -5.810 3.813 1.00 91.25 89 ILE A O 1
ATOM 707 N N . GLY A 1 90 ? -1.637 -3.644 4.324 1.00 90.44 90 GLY A N 1
ATOM 708 C CA . GLY A 1 90 ? -0.346 -3.447 4.963 1.00 90.44 90 GLY A CA 1
ATOM 709 C C . GLY A 1 90 ? -0.511 -2.692 6.270 1.00 90.44 90 GLY A C 1
ATOM 710 O O . GLY A 1 90 ? -1.456 -1.923 6.436 1.00 90.44 90 GLY A O 1
ATOM 711 N N . TYR A 1 91 ? 0.433 -2.894 7.178 1.00 87.75 91 TYR A N 1
ATOM 712 C CA . TYR A 1 91 ? 0.466 -2.203 8.459 1.00 87.75 91 TYR A CA 1
ATOM 713 C C . TYR A 1 91 ? 1.791 -1.470 8.591 1.00 87.75 91 TYR A C 1
ATOM 715 O O . TYR A 1 91 ? 2.855 -2.040 8.343 1.00 87.75 91 TYR A O 1
ATOM 723 N N . ARG A 1 92 ? 1.721 -0.196 8.965 1.00 84.06 92 ARG A N 1
ATOM 724 C CA . ARG A 1 92 ? 2.889 0.619 9.282 1.00 84.06 92 ARG A CA 1
ATOM 725 C C . ARG A 1 92 ? 2.856 0.944 10.761 1.00 84.06 92 ARG A C 1
ATOM 727 O O . ARG A 1 92 ? 1.950 1.636 11.208 1.00 84.06 92 ARG A O 1
ATOM 734 N N . GLU A 1 93 ? 3.861 0.488 11.488 1.00 78.31 93 GLU A N 1
ATOM 735 C CA . GLU A 1 93 ? 4.088 0.930 12.859 1.00 78.31 93 GLU A CA 1
ATOM 736 C C . GLU A 1 93 ? 4.803 2.288 12.840 1.00 78.31 93 GLU A C 1
ATOM 738 O O . GLU A 1 93 ? 5.742 2.508 12.071 1.00 78.31 93 GLU A O 1
ATOM 743 N N . GLU A 1 94 ? 4.321 3.215 13.656 1.00 72.19 94 GLU A N 1
ATOM 744 C CA . GLU A 1 94 ? 4.976 4.478 13.980 1.00 72.19 94 GLU A CA 1
ATOM 745 C C . GLU A 1 94 ? 5.450 4.467 15.438 1.00 72.19 94 GLU A C 1
ATOM 747 O O . GLU A 1 94 ? 5.208 3.520 16.197 1.00 72.19 94 GLU A O 1
ATOM 752 N N . GLU A 1 95 ? 6.143 5.535 15.829 1.00 64.56 95 GLU A N 1
ATOM 753 C CA . GLU A 1 95 ? 6.503 5.779 17.222 1.00 64.56 95 GLU A CA 1
ATOM 754 C C . GLU A 1 95 ? 5.245 5.723 18.118 1.00 64.56 95 GLU A C 1
ATOM 756 O O . GLU A 1 95 ? 4.118 6.001 17.691 1.00 64.56 95 GLU A O 1
ATOM 761 N N . ASP A 1 96 ? 5.431 5.284 19.364 1.00 62.34 96 ASP A N 1
ATOM 762 C CA . ASP A 1 96 ? 4.366 5.085 20.358 1.00 62.34 96 ASP A CA 1
ATOM 763 C C . ASP A 1 96 ? 3.339 3.973 20.064 1.00 62.34 96 ASP A C 1
ATOM 765 O O . ASP A 1 96 ? 2.225 4.004 20.590 1.00 62.34 96 ASP A O 1
ATOM 769 N N . LEU A 1 97 ? 3.707 2.943 19.286 1.00 63.22 97 LEU A N 1
ATOM 770 C CA . LEU A 1 97 ? 2.847 1.783 18.971 1.00 63.22 97 LEU A CA 1
ATOM 771 C C . LEU A 1 97 ? 1.577 2.155 18.185 1.00 63.22 97 LEU A C 1
ATOM 773 O O . LEU A 1 97 ? 0.598 1.401 18.179 1.00 63.22 97 LEU A O 1
ATOM 777 N N . ASN A 1 98 ? 1.581 3.310 17.519 1.00 69.56 98 ASN A N 1
ATOM 778 C CA . ASN A 1 98 ? 0.514 3.671 16.601 1.00 69.56 98 ASN A CA 1
ATOM 779 C C . ASN A 1 98 ? 0.685 2.859 15.322 1.00 69.56 98 ASN A C 1
ATOM 781 O O . ASN A 1 98 ? 1.690 2.983 14.626 1.00 69.56 98 ASN A O 1
ATOM 785 N N . VAL A 1 99 ? -0.300 2.020 15.015 1.00 80.44 99 VAL A N 1
ATOM 786 C CA . VAL A 1 99 ? -0.321 1.283 13.756 1.00 80.44 99 VAL A CA 1
ATOM 787 C C . VAL A 1 99 ? -1.250 2.003 12.795 1.00 80.44 99 VAL A C 1
ATOM 789 O O . VAL A 1 99 ? -2.387 2.322 13.133 1.00 80.44 99 VAL A O 1
ATOM 792 N N . ASN A 1 100 ? -0.740 2.268 11.603 1.00 85.94 100 ASN A N 1
ATOM 793 C CA . ASN A 1 100 ? -1.494 2.790 10.481 1.00 85.94 100 ASN A CA 1
ATOM 794 C C . ASN A 1 100 ? -1.830 1.637 9.539 1.00 85.94 100 ASN A C 1
ATOM 796 O O . ASN A 1 100 ? -0.963 0.817 9.218 1.00 85.94 100 ASN A O 1
ATOM 800 N N . THR A 1 101 ? -3.070 1.602 9.065 1.00 89.12 101 THR A N 1
ATOM 801 C CA . THR A 1 101 ? -3.537 0.589 8.116 1.00 89.12 101 THR A CA 1
ATOM 802 C C . THR A 1 101 ? -3.497 1.147 6.701 1.00 89.12 101 THR A C 1
ATOM 804 O O . THR A 1 101 ? -3.937 2.264 6.429 1.00 89.12 101 THR A O 1
ATOM 807 N N . LEU A 1 102 ? -2.952 0.361 5.779 1.00 91.12 102 LEU A N 1
ATOM 808 C CA . LEU A 1 102 ? -2.911 0.664 4.359 1.00 91.12 102 LEU A CA 1
ATOM 809 C C . LEU A 1 102 ? -3.761 -0.365 3.625 1.00 91.12 102 LEU A C 1
ATOM 811 O O . LEU A 1 102 ? -3.466 -1.555 3.689 1.00 91.12 102 LEU A O 1
ATOM 815 N N . LEU A 1 103 ? -4.756 0.086 2.864 1.00 92.06 103 LEU A N 1
ATOM 816 C CA . LEU A 1 103 ? -5.378 -0.750 1.838 1.00 92.06 103 LEU A CA 1
ATOM 817 C C . LEU A 1 103 ? -4.807 -0.375 0.485 1.00 92.06 103 LEU A C 1
ATOM 819 O O . LEU A 1 103 ? -4.913 0.772 0.058 1.00 92.06 103 LEU A O 1
ATOM 823 N N . VAL A 1 104 ? -4.209 -1.344 -0.192 1.00 92.06 104 VAL A N 1
ATOM 824 C CA . VAL A 1 104 ? -3.565 -1.162 -1.489 1.00 92.06 104 VAL A CA 1
ATOM 825 C C . VAL A 1 104 ? -4.377 -1.896 -2.535 1.00 92.06 104 VAL A C 1
ATOM 827 O O . VAL A 1 104 ? -4.654 -3.084 -2.397 1.00 92.06 104 VAL A O 1
ATOM 830 N N . ARG A 1 105 ? -4.743 -1.186 -3.596 1.00 92.19 105 ARG A N 1
ATOM 831 C CA . ARG A 1 105 ? -5.463 -1.748 -4.729 1.00 92.19 105 ARG A CA 1
ATOM 832 C C . ARG A 1 105 ? -4.751 -1.420 -6.028 1.00 92.19 105 ARG A C 1
ATOM 834 O O . ARG A 1 105 ? -4.522 -0.246 -6.323 1.00 92.19 105 ARG A O 1
ATOM 841 N N . PHE A 1 106 ? -4.471 -2.449 -6.813 1.00 89.75 106 PHE A N 1
ATOM 842 C CA . PHE A 1 106 ? -4.020 -2.293 -8.190 1.00 89.75 106 PHE A CA 1
ATOM 843 C C . PHE A 1 106 ? -5.232 -2.107 -9.099 1.00 89.75 106 PHE A C 1
ATOM 845 O O . PHE A 1 106 ? -6.273 -2.727 -8.889 1.00 89.75 106 PHE A O 1
ATOM 852 N N . ASN A 1 107 ? -5.119 -1.230 -10.091 1.00 87.56 107 ASN A N 1
ATOM 853 C CA . ASN A 1 107 ? -6.150 -1.021 -11.099 1.00 87.56 107 ASN A CA 1
ATOM 854 C C . ASN A 1 107 ? -5.512 -0.969 -12.488 1.00 87.56 107 ASN A C 1
ATOM 856 O O . ASN A 1 107 ? -4.324 -0.675 -12.634 1.00 87.56 107 ASN A O 1
ATOM 860 N N . ASN A 1 108 ? -6.339 -1.186 -13.514 1.00 82.56 108 ASN A N 1
ATOM 861 C CA . ASN A 1 108 ? -5.947 -1.067 -14.917 1.00 82.56 108 ASN A CA 1
ATOM 862 C C . ASN A 1 108 ? -4.699 -1.905 -15.251 1.00 82.56 108 ASN A C 1
ATOM 864 O O . ASN A 1 108 ? -3.732 -1.361 -15.773 1.00 82.56 108 ASN A O 1
ATOM 868 N N . GLN A 1 109 ? -4.703 -3.204 -14.927 1.00 82.31 109 GLN A N 1
ATOM 869 C CA . GLN A 1 109 ? -3.554 -4.097 -15.164 1.00 82.31 109 GLN A CA 1
ATOM 870 C C . GLN A 1 109 ? -2.260 -3.571 -14.515 1.00 82.31 109 GLN A C 1
ATOM 872 O O . GLN A 1 109 ? -1.225 -3.454 -15.165 1.00 82.31 109 GLN A O 1
ATOM 877 N N . ASP A 1 110 ? -2.344 -3.182 -13.243 1.00 77.94 110 ASP A N 1
ATOM 878 C CA . ASP A 1 110 ? -1.232 -2.640 -12.451 1.00 77.94 110 ASP A CA 1
ATOM 879 C C . ASP A 1 110 ? -0.647 -1.307 -12.967 1.00 77.94 110 ASP A C 1
ATOM 881 O O . ASP A 1 110 ? 0.377 -0.839 -12.473 1.00 77.94 110 ASP A O 1
ATOM 885 N N . MET A 1 111 ? -1.300 -0.627 -13.919 1.00 88.06 111 MET A N 1
ATOM 886 C CA . MET A 1 111 ? -0.862 0.699 -14.377 1.00 88.06 111 MET A CA 1
ATOM 887 C C . MET A 1 111 ? -1.070 1.785 -13.321 1.00 88.06 111 MET A C 1
ATOM 889 O O . MET A 1 111 ? -0.371 2.805 -13.330 1.00 88.06 111 MET A O 1
ATOM 893 N N . THR A 1 112 ? -2.040 1.599 -12.425 1.00 92.88 112 THR A N 1
ATOM 894 C CA . THR A 1 112 ? -2.276 2.510 -11.308 1.00 92.88 112 THR A CA 1
ATOM 895 C C . THR A 1 112 ? -2.451 1.763 -10.000 1.00 92.88 112 THR A C 1
ATOM 897 O O . THR A 1 112 ? -2.986 0.657 -9.946 1.00 92.88 112 THR A O 1
ATOM 900 N N . VAL A 1 113 ? -2.018 2.404 -8.919 1.00 93.50 113 VAL A N 1
ATOM 901 C CA . VAL A 1 113 ? -2.179 1.894 -7.558 1.00 93.50 113 VAL A CA 1
ATOM 902 C C . VAL A 1 113 ? -2.893 2.939 -6.729 1.00 93.50 113 VAL A C 1
ATOM 904 O O . VAL A 1 113 ? -2.474 4.094 -6.677 1.00 93.50 113 VAL A O 1
ATOM 907 N N . THR A 1 114 ? -3.970 2.532 -6.069 1.00 94.06 114 THR A N 1
ATOM 908 C CA . THR A 1 114 ? -4.665 3.353 -5.082 1.00 94.06 114 THR A CA 1
ATOM 909 C C . THR A 1 114 ? -4.344 2.831 -3.693 1.00 94.06 114 THR A C 1
ATOM 911 O O . THR A 1 114 ? -4.560 1.653 -3.412 1.00 94.06 114 THR A O 1
ATOM 914 N N . ILE A 1 115 ? -3.846 3.708 -2.827 1.00 93.00 115 ILE A N 1
ATOM 915 C CA . ILE A 1 115 ? -3.560 3.407 -1.428 1.00 93.00 115 ILE A CA 1
ATOM 916 C C . ILE A 1 115 ? -4.497 4.237 -0.558 1.00 93.00 115 ILE A C 1
ATOM 918 O O . ILE A 1 115 ? -4.532 5.460 -0.673 1.00 93.00 115 ILE A O 1
ATOM 922 N N . TYR A 1 116 ? -5.261 3.568 0.296 1.00 92.06 116 TYR A N 1
ATOM 923 C CA . TYR A 1 116 ? -6.068 4.185 1.342 1.00 92.06 116 TYR A CA 1
ATOM 924 C C . TYR A 1 116 ? -5.272 4.103 2.639 1.00 92.06 116 TYR A C 1
ATOM 926 O O . TYR A 1 116 ? -5.010 3.005 3.128 1.00 92.06 116 TYR A O 1
ATOM 934 N N . TYR A 1 117 ? -4.857 5.252 3.158 1.00 90.19 117 TYR A N 1
ATOM 935 C CA . TYR A 1 117 ? -4.037 5.364 4.357 1.00 90.19 117 TYR A CA 1
ATOM 936 C C . TYR A 1 117 ? -4.907 5.774 5.546 1.00 90.19 117 TYR A C 1
ATOM 938 O O . TYR A 1 117 ? -5.422 6.894 5.578 1.00 90.19 117 TYR A O 1
ATOM 946 N N . PHE A 1 118 ? -5.062 4.875 6.514 1.00 88.06 118 PHE A N 1
ATOM 947 C CA . PHE A 1 118 ? -5.833 5.081 7.737 1.00 88.06 118 PHE A CA 1
ATOM 948 C C . PHE A 1 118 ? -4.874 5.326 8.907 1.00 88.06 118 PHE A C 1
ATOM 950 O O . PHE A 1 118 ? -4.093 4.448 9.277 1.00 88.06 118 PHE A O 1
ATOM 957 N N . GLU A 1 119 ? -4.910 6.536 9.468 1.00 84.50 119 GLU A N 1
ATOM 958 C CA . GLU A 1 119 ? -4.063 6.910 10.604 1.00 84.50 119 GLU A CA 1
ATOM 959 C C . GLU A 1 119 ? -4.592 6.370 11.927 1.00 84.50 119 GLU A C 1
ATOM 961 O O . GLU A 1 119 ? -5.782 6.488 12.205 1.00 84.50 119 GLU A O 1
ATOM 966 N N . LYS A 1 120 ? -3.688 5.857 12.773 1.00 79.38 120 LYS A N 1
ATOM 967 C CA . LYS A 1 120 ? -3.986 5.355 14.128 1.00 79.38 120 LYS A CA 1
ATOM 968 C C . LYS A 1 120 ? -5.114 4.321 14.146 1.00 79.38 120 LYS A C 1
ATOM 970 O O . LYS A 1 120 ? -5.873 4.222 15.113 1.00 79.38 120 LYS A O 1
ATOM 975 N N . ASP A 1 121 ? -5.209 3.564 13.064 1.00 72.50 121 ASP A N 1
ATOM 976 C CA . ASP A 1 121 ? -6.198 2.529 12.858 1.00 72.50 121 ASP A CA 1
ATOM 977 C C . ASP A 1 121 ? -5.489 1.184 12.744 1.00 72.50 121 ASP A C 1
ATOM 979 O O . ASP A 1 121 ? -4.770 0.918 11.781 1.00 72.50 121 ASP A O 1
ATOM 983 N N . TYR A 1 122 ? -5.713 0.332 13.742 1.00 65.44 122 TYR A N 1
ATOM 984 C CA . TYR A 1 122 ? -5.363 -1.082 13.693 1.00 65.44 122 TYR A CA 1
ATOM 985 C C . TYR A 1 122 ? -6.637 -1.896 13.469 1.00 65.44 122 TYR A C 1
ATOM 987 O O . TYR A 1 122 ? -7.079 -2.645 14.344 1.00 65.44 122 TYR A O 1
ATOM 995 N N . SER A 1 123 ? -7.276 -1.701 12.316 1.00 68.81 123 SER A N 1
ATOM 996 C CA . SER A 1 123 ? -8.449 -2.487 11.953 1.00 68.81 123 SER A CA 1
ATOM 997 C C . SER A 1 123 ? -8.025 -3.728 11.180 1.00 68.81 123 SER A C 1
ATOM 999 O O . SER A 1 123 ? -7.638 -3.667 10.016 1.00 68.81 123 SER A O 1
ATOM 1001 N N . THR A 1 124 ? -8.155 -4.888 11.821 1.00 63.88 124 THR A N 1
ATOM 1002 C CA . THR A 1 124 ? -8.126 -6.185 11.128 1.00 63.88 124 THR A CA 1
ATOM 1003 C C . THR A 1 124 ? -9.456 -6.484 10.427 1.00 63.88 124 THR A C 1
ATOM 1005 O O . THR A 1 124 ? -9.517 -7.353 9.557 1.00 63.88 124 THR A O 1
ATOM 1008 N N . ASP A 1 125 ? -10.521 -5.756 10.780 1.00 72.56 125 ASP A N 1
ATOM 1009 C CA . ASP A 1 125 ? -11.850 -5.895 10.193 1.00 72.56 125 ASP A CA 1
ATOM 1010 C C . ASP A 1 125 ? -12.015 -5.008 8.950 1.00 72.56 125 ASP A C 1
ATOM 1012 O O . ASP A 1 125 ? -12.436 -3.849 8.999 1.00 72.56 125 ASP A O 1
ATOM 1016 N N . LEU A 1 126 ? -11.714 -5.600 7.795 1.00 73.94 126 LEU A N 1
ATOM 1017 C CA . LEU A 1 126 ? -11.848 -4.958 6.489 1.00 73.94 126 LEU A CA 1
ATOM 1018 C C . LEU A 1 126 ? -13.280 -4.511 6.176 1.00 73.94 126 LEU A C 1
ATOM 1020 O O . LEU A 1 126 ? -13.458 -3.600 5.365 1.00 73.94 126 LEU A O 1
ATOM 1024 N N . ILE A 1 127 ? -14.304 -5.109 6.802 1.00 76.19 127 ILE A N 1
ATOM 1025 C CA . ILE A 1 127 ? -15.711 -4.770 6.540 1.00 76.19 127 ILE A CA 1
ATOM 1026 C C . ILE A 1 127 ? -15.973 -3.299 6.864 1.00 76.19 127 ILE A C 1
ATOM 1028 O O . ILE A 1 127 ? -16.714 -2.629 6.140 1.00 76.19 127 ILE A O 1
ATOM 1032 N N . GLN A 1 128 ? -15.316 -2.772 7.895 1.00 76.94 128 GLN A N 1
ATOM 1033 C CA . GLN A 1 128 ? -15.468 -1.381 8.315 1.00 76.94 128 GLN A CA 1
ATOM 1034 C C . GLN A 1 128 ? -14.762 -0.404 7.364 1.00 76.94 128 GLN A C 1
ATOM 1036 O O . GLN A 1 128 ? -15.178 0.748 7.237 1.00 76.94 128 GLN A O 1
ATOM 1041 N N . LEU A 1 129 ? -13.746 -0.873 6.633 1.00 77.38 129 LEU A N 1
ATOM 1042 C CA . LEU A 1 129 ? -12.978 -0.073 5.675 1.00 77.38 129 LEU A CA 1
ATOM 1043 C C . LEU A 1 129 ? -13.600 -0.081 4.262 1.00 77.38 129 LEU A C 1
ATOM 1045 O O . LEU A 1 129 ? -13.424 0.859 3.479 1.00 77.38 129 LEU A O 1
ATOM 1049 N N . LEU A 1 130 ? -14.389 -1.112 3.933 1.00 75.31 130 LEU A N 1
ATOM 1050 C CA . LEU A 1 130 ? -15.053 -1.285 2.632 1.00 75.31 130 LEU A CA 1
ATOM 1051 C C . LEU A 1 130 ? -15.865 -0.073 2.129 1.00 75.31 130 LEU A C 1
ATOM 1053 O O . LEU A 1 130 ? -15.829 0.197 0.920 1.00 75.31 130 LEU A O 1
ATOM 1057 N N . PRO A 1 131 ? -16.616 0.675 2.966 1.00 81.50 131 PRO A N 1
ATOM 1058 C CA . PRO A 1 131 ? -17.392 1.822 2.496 1.00 81.50 131 PRO A CA 1
ATOM 1059 C C . PRO A 1 131 ? -16.538 2.906 1.826 1.00 81.50 131 PRO A C 1
ATOM 1061 O O . PRO A 1 131 ? -17.005 3.555 0.885 1.00 81.50 131 PRO A O 1
ATOM 1064 N N . PHE A 1 132 ? -15.287 3.082 2.259 1.00 79.62 132 PHE A N 1
ATOM 1065 C CA . PHE A 1 132 ? -14.371 4.068 1.681 1.00 79.62 132 PHE A CA 1
ATOM 1066 C C . PHE A 1 132 ? -13.906 3.668 0.279 1.00 79.62 132 PHE A C 1
ATOM 1068 O O . PHE A 1 132 ? -13.731 4.529 -0.581 1.00 79.62 132 PHE A O 1
ATOM 1075 N N . MET A 1 133 ? -13.818 2.364 0.009 1.00 74.62 133 MET A N 1
ATOM 1076 C CA . MET A 1 133 ? -13.484 1.842 -1.317 1.00 74.62 133 MET A CA 1
ATOM 1077 C C . MET A 1 133 ? -14.650 1.969 -2.305 1.00 74.62 133 MET A C 1
ATOM 1079 O O . MET A 1 133 ? -14.439 2.226 -3.488 1.00 74.62 133 MET A O 1
ATOM 1083 N N . LYS A 1 134 ? -15.896 1.811 -1.835 1.00 67.81 134 LYS A N 1
ATOM 1084 C CA . LYS A 1 134 ? -17.104 1.882 -2.680 1.00 67.81 134 LYS A CA 1
ATOM 1085 C C . LYS A 1 134 ? -17.502 3.316 -3.049 1.00 67.81 134 LYS A C 1
ATOM 1087 O O . LYS A 1 134 ? -18.059 3.535 -4.122 1.00 67.81 134 LYS A O 1
ATOM 1092 N N . LYS A 1 135 ? -17.225 4.309 -2.195 1.00 54.41 135 LYS A N 1
ATOM 1093 C CA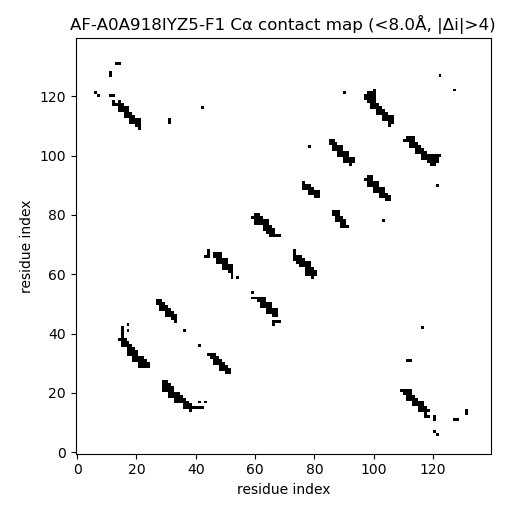 . LYS A 1 135 ? -17.664 5.705 -2.408 1.00 54.41 135 LYS A CA 1
ATOM 1094 C C . LYS A 1 135 ? -17.002 6.414 -3.598 1.00 54.41 135 LYS A C 1
ATOM 1096 O O . LYS A 1 135 ? -17.588 7.361 -4.115 1.00 54.41 135 LYS A O 1
ATOM 1101 N N . LEU A 1 136 ? -15.851 5.948 -4.086 1.00 47.78 136 LEU A N 1
ATOM 1102 C CA . LEU A 1 136 ? -15.196 6.520 -5.273 1.00 47.78 136 LEU A CA 1
ATOM 1103 C C . LEU A 1 136 ? -15.768 6.007 -6.609 1.00 47.78 136 LEU A C 1
ATOM 1105 O O . LEU A 1 136 ? -15.463 6.582 -7.647 1.00 47.78 136 LEU A O 1
ATOM 1109 N N . TYR A 1 137 ? -16.655 5.003 -6.586 1.00 40.72 137 TYR A N 1
ATOM 1110 C CA . TYR A 1 137 ? -17.319 4.458 -7.781 1.00 40.72 137 TYR A CA 1
ATOM 1111 C C . TYR A 1 137 ? -18.579 5.222 -8.213 1.00 40.72 137 TYR A C 1
ATOM 1113 O O . TYR A 1 137 ? -19.094 4.976 -9.296 1.00 40.72 137 TYR A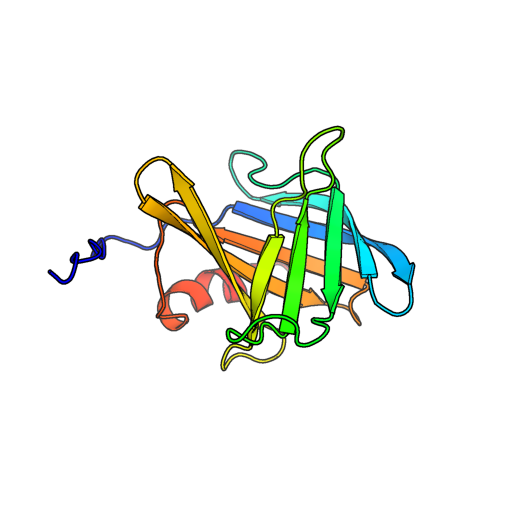 O 1
ATOM 1121 N N . LYS A 1 138 ? -19.094 6.147 -7.390 1.00 35.22 138 LYS A N 1
ATOM 1122 C CA . LYS A 1 138 ? -20.324 6.914 -7.685 1.00 35.22 138 LYS A CA 1
ATOM 1123 C C . LYS A 1 138 ? -20.083 8.326 -8.238 1.00 35.22 138 LYS A C 1
ATOM 1125 O O . LYS A 1 138 ? -21.000 9.138 -8.252 1.00 35.22 138 LYS A O 1
ATOM 1130 N N . ARG A 1 139 ? -18.865 8.634 -8.682 1.00 34.44 139 ARG A N 1
ATOM 1131 C CA . ARG A 1 139 ? -18.562 9.848 -9.461 1.00 34.44 139 ARG A CA 1
ATOM 1132 C C . ARG A 1 139 ? -17.961 9.443 -10.806 1.00 34.44 139 ARG A C 1
ATOM 1134 O O . ARG A 1 139 ? -16.789 9.700 -11.064 1.00 34.44 139 ARG A O 1
ATOM 1141 N N . GLY A 1 140 ? -18.768 8.726 -11.581 1.00 32.00 140 GLY A N 1
ATOM 1142 C CA . GLY A 1 140 ? -18.667 8.615 -13.033 1.00 32.00 140 GLY A CA 1
ATOM 1143 C C . GLY A 1 140 ? -19.857 9.346 -13.625 1.00 32.00 140 GLY A C 1
ATOM 1144 O O . GLY A 1 140 ? -20.944 9.217 -13.014 1.00 32.00 140 GLY A O 1
#

Solvent-accessible surface area (backbone atoms only — not comparable to full-atom values): 8269 Å² total; per-residue (Å²): 134,85,81,80,76,83,76,75,94,59,83,81,63,82,49,36,35,39,33,26,36,57,75,48,73,58,100,52,41,36,33,28,38,61,75,46,77,48,70,94,65,86,91,64,63,64,35,40,34,43,28,59,54,83,76,85,52,93,82,63,35,57,28,32,42,29,44,72,58,91,93,56,84,55,60,70,32,49,24,30,81,51,99,48,88,67,34,26,41,28,62,44,79,47,84,93,79,35,32,25,32,33,41,40,30,61,38,80,91,63,42,26,40,40,36,36,40,24,71,76,30,79,71,86,59,58,76,80,54,45,62,71,69,56,63,69,70,77,76,118

Foldseek 3Di:
DDDDDDQPPDQFDFWWKWKWFFDDDDPFKTKTATDDIDDDDDPAARIKMKGADPPPDPVRARIWIWGDDPPDDTDTWRWHDDPDPQWTWTWDADPPRQIKIWIWGAPDPNRMIMITITTSHPDPPCVSVVVSVVVVVPPD

Sequence (140 aa):
MGRKIKTNSGAVPFPVVHTFKLTGSSSTVSQYELIKIIGESPKLSKYISISRNRNFVKSEPEYYLSKKEVGDWPLLIGLHKTNIVEVLIGYREEEDLNVNTLLVRFNNQDMTVTIYYFEKDYSTDLIQLLPFMKKLYKRG

pLDDT: mean 78.29, std 16.76, range [32.0, 96.25]

Mean predicted aligned error: 8.72 Å

Organism: NCBI:txid228955

Secondary structure (DSSP, 8-state):
---------SPPPPPEEEEEEEEEE-SSEEEEEEEEEESSS--S-SEEEEEE--S-STT--SEEEEE--SSS---EEEEEE-SSTTEEEEEEE-GGGPEEEEEEEEETTTTEEEEEEETT-----HHHHHHHHHGGGG--

Radius of gyration: 15.12 Å; Cα contacts (8 Å, |Δi|>4): 262; chains: 1; bounding box: 40×33×45 Å

Nearest PDB structures (foldseek):
  2qpv-assembly1_A  TM=3.764E-01  e=1.053E+00  Agrobacterium fabrum str. C58
  3pu2-assembly3_C  TM=2.710E-01  e=2.706E+00  Cereibacter sphaeroides 2.4.1
  3pu2-assembly1_A  TM=2.712E-01  e=3.167E+00  Cereibacter sphaeroides 2.4.1
  4fpw-assembly3_B  TM=2.560E-01  e=3.337E+00  Micromonospora echinospora
  3pu2-assembly4_D  TM=2.242E-01  e=2.312E+00  Cereibacter sphaeroides 2.4.1